Protein AF-A0A971MSD1-F1 (afdb_monomer_lite)

Secondary structure (DSSP, 8-state):
----TT--SSHHHHHH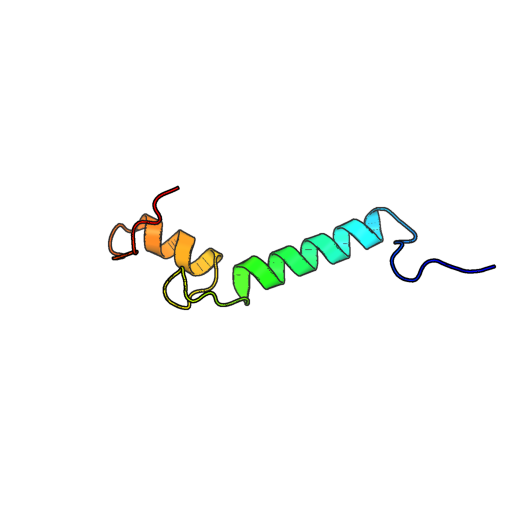HHHHHHHHHHHT--BGGGTTB-HHHHHHHHTTT---------

Radius of gyration: 17.21 Å; chains: 1; bounding box: 33×23×47 Å

pLDDT: mean 86.27, std 12.85, range [45.41, 97.5]
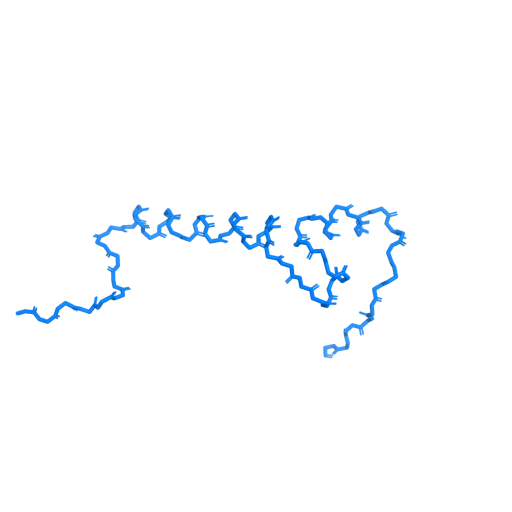
Sequence (58 aa):
MIGTFNEFRTYAEAYEKVSDYFKFYNKIRIHGSILDMAPESFYLESRKKSMKIKEIRL

Foldseek 3Di:
DDDDPPDDPDPVRVVVVVVVVVVCQQQPDFDVQQVRDRNVVSVVVVVVVPDDGDDDDD

Structure (mmCIF, N/CA/C/O backbone):
data_AF-A0A971MSD1-F1
#
_entry.id   AF-A0A971MSD1-F1
#
loop_
_atom_site.group_PDB
_atom_site.id
_atom_site.type_symbol
_atom_site.label_atom_id
_atom_site.label_alt_id
_atom_site.label_comp_id
_atom_site.label_asym_id
_atom_site.label_entity_id
_atom_site.label_seq_id
_atom_site.pdbx_PDB_ins_code
_atom_site.Cartn_x
_atom_site.Cartn_y
_atom_site.Cartn_z
_atom_site.occupancy
_atom_site.B_iso_or_equiv
_atom_site.auth_seq_id
_atom_site.auth_comp_id
_atom_site.auth_asym_id
_atom_site.auth_atom_id
_atom_site.pdbx_PDB_model_num
ATOM 1 N N . MET A 1 1 ? 20.201 -15.959 -26.782 1.00 45.41 1 MET A N 1
ATOM 2 C CA . MET A 1 1 ? 20.390 -14.931 -25.738 1.00 45.41 1 MET A CA 1
ATOM 3 C C . MET A 1 1 ? 19.341 -15.208 -24.675 1.00 45.41 1 MET A C 1
ATOM 5 O O . MET A 1 1 ? 18.162 -15.180 -24.996 1.00 45.41 1 MET A O 1
ATOM 9 N N . ILE A 1 2 ? 19.761 -15.655 -23.494 1.00 53.00 2 ILE A N 1
ATOM 10 C CA . ILE A 1 2 ? 18.865 -16.144 -22.440 1.00 53.00 2 ILE A CA 1
ATOM 11 C C . ILE A 1 2 ? 18.424 -14.907 -21.652 1.00 53.00 2 ILE A C 1
ATOM 13 O O . ILE A 1 2 ? 19.216 -14.358 -20.896 1.00 53.00 2 ILE A O 1
ATOM 17 N N . GLY A 1 3 ? 17.221 -14.401 -21.920 1.00 55.06 3 GLY A N 1
ATOM 18 C CA . GLY A 1 3 ? 16.645 -13.286 -21.169 1.00 55.06 3 GLY A CA 1
ATOM 19 C C . GLY A 1 3 ? 16.101 -13.790 -19.836 1.00 55.06 3 GLY A C 1
ATOM 20 O O . GLY A 1 3 ? 15.293 -14.716 -19.804 1.00 55.06 3 GLY A O 1
ATOM 21 N N . THR A 1 4 ? 16.568 -13.209 -18.742 1.00 59.75 4 THR A N 1
ATOM 22 C CA . THR A 1 4 ? 16.066 -13.418 -17.383 1.00 59.75 4 THR A CA 1
ATOM 23 C C . THR A 1 4 ? 14.614 -12.929 -17.309 1.00 59.75 4 THR A C 1
ATOM 25 O O . THR A 1 4 ? 14.316 -11.754 -17.491 1.00 59.75 4 THR A O 1
ATOM 28 N N . PHE A 1 5 ? 13.676 -13.846 -17.062 1.00 62.09 5 PHE A N 1
ATOM 29 C CA . PHE A 1 5 ? 12.220 -13.631 -17.157 1.00 62.09 5 PHE A CA 1
ATOM 30 C C . PHE A 1 5 ? 11.620 -12.609 -16.166 1.00 62.09 5 PHE A C 1
ATOM 32 O O . PHE A 1 5 ? 10.409 -12.415 -16.160 1.00 62.09 5 PHE A O 1
ATOM 39 N N . ASN A 1 6 ? 12.445 -11.950 -15.348 1.00 69.31 6 ASN A N 1
ATOM 40 C CA . ASN A 1 6 ? 12.014 -11.072 -14.257 1.00 69.31 6 ASN A CA 1
ATOM 41 C C . ASN A 1 6 ? 12.625 -9.661 -14.326 1.00 69.31 6 ASN A C 1
ATOM 43 O O . ASN A 1 6 ? 12.578 -8.933 -13.337 1.00 69.31 6 ASN A O 1
ATOM 47 N N . GLU A 1 7 ? 13.226 -9.275 -15.452 1.00 83.38 7 GLU A N 1
ATOM 48 C CA . GLU A 1 7 ? 13.799 -7.937 -15.624 1.00 83.38 7 GLU A CA 1
ATOM 49 C C . GLU A 1 7 ? 12.839 -6.996 -16.358 1.00 83.38 7 GLU A C 1
ATOM 51 O O . GLU A 1 7 ? 12.250 -7.346 -17.382 1.00 83.38 7 GLU A O 1
ATOM 56 N N . PHE A 1 8 ? 12.706 -5.777 -15.835 1.00 89.62 8 PHE A N 1
ATOM 57 C CA . PHE A 1 8 ? 11.999 -4.691 -16.507 1.00 89.62 8 PHE A CA 1
ATOM 58 C C . PHE A 1 8 ? 12.898 -4.056 -17.560 1.00 89.62 8 PHE A C 1
ATOM 60 O O . PHE A 1 8 ? 14.087 -3.835 -17.328 1.00 89.62 8 PHE A O 1
ATOM 67 N N . ARG A 1 9 ? 12.324 -3.691 -18.707 1.00 90.69 9 ARG A N 1
ATOM 68 C CA . ARG A 1 9 ? 13.079 -3.068 -19.803 1.00 90.69 9 ARG A CA 1
ATOM 69 C C . ARG A 1 9 ? 13.371 -1.599 -19.533 1.00 90.69 9 ARG A C 1
ATOM 71 O O . ARG A 1 9 ? 14.323 -1.050 -20.079 1.00 90.69 9 ARG A O 1
ATOM 78 N N . THR A 1 10 ? 12.539 -0.951 -18.718 1.00 94.06 10 THR A N 1
ATOM 79 C CA . THR A 1 10 ? 12.699 0.455 -18.342 1.00 94.06 10 THR A CA 1
ATOM 80 C C . THR A 1 10 ? 12.322 0.690 -16.884 1.00 94.06 10 THR A C 1
ATOM 82 O O . THR A 1 10 ? 11.522 -0.040 -16.300 1.00 94.06 10 THR A O 1
ATOM 85 N N . TYR A 1 11 ? 12.847 1.772 -16.309 1.00 94.00 11 TYR A N 1
ATOM 86 C CA . TYR A 1 11 ? 12.429 2.233 -14.985 1.00 94.00 11 TYR A CA 1
ATOM 87 C C . TYR A 1 11 ? 10.926 2.549 -14.925 1.00 94.00 11 TYR A C 1
ATOM 89 O O . TYR A 1 11 ? 10.282 2.249 -13.925 1.00 94.00 11 TYR A O 1
ATOM 97 N N . ALA A 1 12 ? 10.357 3.118 -15.994 1.00 96.56 12 ALA A N 1
ATOM 98 C CA . ALA A 1 12 ? 8.934 3.444 -16.055 1.00 96.56 12 ALA A CA 1
ATOM 99 C C . ALA A 1 12 ? 8.052 2.189 -15.930 1.00 96.56 12 ALA A C 1
ATOM 101 O O . ALA A 1 12 ? 7.089 2.193 -15.169 1.00 96.56 12 ALA A O 1
ATOM 102 N N . GLU A 1 13 ? 8.431 1.101 -16.606 1.00 94.56 13 GLU A N 1
ATOM 103 C CA . GLU A 1 13 ? 7.750 -0.195 -16.509 1.00 94.56 13 GLU A CA 1
ATOM 104 C C . GLU A 1 13 ? 7.816 -0.761 -15.081 1.00 94.56 13 GLU A C 1
ATOM 106 O O . GLU A 1 13 ? 6.803 -1.187 -14.525 1.00 94.56 13 GLU A O 1
ATOM 111 N N . ALA A 1 14 ? 8.993 -0.705 -14.451 1.00 94.50 14 ALA A N 1
ATOM 112 C CA . ALA A 1 14 ? 9.154 -1.125 -13.061 1.00 94.50 14 ALA A CA 1
ATOM 113 C C . ALA A 1 14 ? 8.281 -0.286 -12.112 1.00 94.50 14 ALA A C 1
ATOM 115 O O . ALA A 1 14 ? 7.593 -0.823 -11.242 1.00 94.50 14 ALA A O 1
ATOM 116 N N . TYR A 1 15 ? 8.285 1.036 -12.298 1.00 96.19 15 TYR A N 1
ATOM 117 C CA . TYR A 1 15 ? 7.515 1.970 -11.486 1.00 96.19 15 TYR A CA 1
ATOM 118 C C . TYR A 1 15 ? 6.012 1.706 -11.588 1.00 96.19 15 TYR A C 1
ATOM 120 O O . TYR A 1 15 ? 5.327 1.673 -10.567 1.00 96.19 15 TYR A O 1
ATOM 128 N N . GLU A 1 16 ? 5.502 1.470 -12.797 1.00 96.94 16 GLU A N 1
ATOM 129 C CA . GLU A 1 16 ? 4.097 1.136 -13.025 1.00 96.94 16 GLU A CA 1
ATOM 1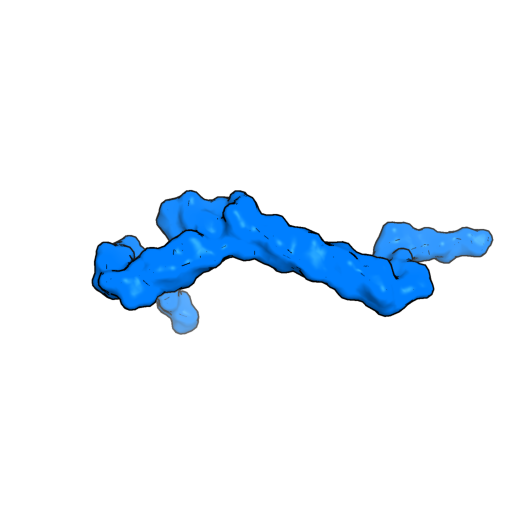30 C C . GLU A 1 16 ? 3.704 -0.141 -12.275 1.00 96.94 16 GLU A C 1
ATOM 132 O O . GLU A 1 16 ? 2.754 -0.128 -11.490 1.00 96.94 16 GLU A O 1
ATOM 137 N N . LYS A 1 17 ? 4.485 -1.219 -12.413 1.00 95.69 17 LYS A N 1
ATOM 138 C CA . LYS A 1 17 ? 4.193 -2.493 -11.736 1.00 95.69 17 LYS A CA 1
ATOM 139 C C . LYS A 1 17 ? 4.222 -2.381 -10.218 1.00 95.69 17 LYS A C 1
ATOM 141 O O . LYS A 1 17 ? 3.349 -2.934 -9.547 1.00 95.69 17 LYS A O 1
ATOM 146 N N . VAL A 1 18 ? 5.184 -1.645 -9.669 1.00 96.00 18 VAL A N 1
ATOM 147 C CA . VAL A 1 18 ? 5.260 -1.387 -8.225 1.00 96.00 18 VAL A CA 1
ATOM 148 C C . VAL A 1 18 ? 4.086 -0.517 -7.762 1.00 96.00 18 VAL A C 1
ATOM 150 O O . VAL A 1 18 ? 3.475 -0.811 -6.734 1.00 96.00 18 VAL A O 1
ATOM 153 N N . SER A 1 19 ? 3.725 0.519 -8.524 1.00 97.44 19 SER A N 1
ATOM 154 C CA . SER A 1 19 ? 2.579 1.388 -8.228 1.00 97.44 19 SER A CA 1
ATOM 155 C C . SER A 1 19 ? 1.268 0.603 -8.201 1.00 97.44 19 SER A C 1
ATOM 157 O O . SER A 1 19 ? 0.473 0.742 -7.268 1.00 97.44 19 SER A O 1
ATOM 159 N N . ASP A 1 20 ? 1.056 -0.270 -9.181 1.00 97.50 20 ASP A N 1
ATOM 160 C CA . ASP A 1 20 ? -0.140 -1.104 -9.256 1.00 97.50 20 ASP A CA 1
ATOM 161 C C . ASP A 1 20 ? -0.199 -2.120 -8.121 1.00 97.50 20 ASP A C 1
ATOM 163 O O . ASP A 1 20 ? -1.258 -2.298 -7.511 1.00 97.50 20 ASP A O 1
ATOM 167 N N . TYR A 1 21 ? 0.942 -2.711 -7.757 1.00 96.75 21 TYR A N 1
ATOM 168 C CA . TYR A 1 21 ? 1.022 -3.557 -6.573 1.00 96.75 21 TYR A CA 1
ATOM 169 C C . TYR A 1 21 ? 0.653 -2.789 -5.299 1.00 96.75 21 TYR A C 1
ATOM 171 O O . TYR A 1 21 ? -0.143 -3.288 -4.505 1.00 96.75 21 TYR A O 1
ATOM 179 N N . PHE A 1 22 ? 1.152 -1.563 -5.107 1.00 96.94 22 PHE A N 1
ATOM 180 C CA . PHE A 1 22 ? 0.779 -0.746 -3.948 1.00 96.94 22 PHE A CA 1
ATOM 181 C C . PHE A 1 22 ? -0.717 -0.428 -3.911 1.00 96.94 22 PHE A C 1
ATOM 183 O O . PHE A 1 22 ? -1.327 -0.509 -2.843 1.00 96.94 22 PHE A O 1
ATOM 190 N N . LYS A 1 23 ? -1.330 -0.099 -5.055 1.00 97.44 23 LYS A N 1
ATOM 191 C CA . LYS A 1 23 ? -2.783 0.130 -5.137 1.00 97.44 23 LYS A CA 1
ATOM 192 C C . LYS A 1 23 ? -3.555 -1.124 -4.734 1.00 97.44 23 LYS A C 1
ATOM 194 O O . LYS A 1 23 ? -4.447 -1.033 -3.895 1.00 97.44 23 LYS A O 1
ATOM 199 N N . PHE A 1 24 ? -3.195 -2.281 -5.288 1.00 97.19 24 PHE A N 1
ATOM 200 C CA . PHE A 1 24 ? -3.805 -3.563 -4.934 1.00 97.19 24 PHE A CA 1
ATOM 201 C C . PHE A 1 24 ? -3.633 -3.875 -3.442 1.00 97.19 24 PHE A C 1
ATOM 203 O O . PHE A 1 24 ? -4.609 -4.168 -2.750 1.00 97.19 24 PHE A O 1
ATOM 210 N N . TYR A 1 25 ? -2.408 -3.771 -2.930 1.00 96.50 25 TYR A N 1
ATOM 211 C CA . TYR A 1 25 ? -2.081 -4.100 -1.548 1.00 96.50 25 TYR A CA 1
ATOM 212 C C . TYR A 1 25 ? -2.860 -3.230 -0.564 1.00 96.50 25 TYR A C 1
ATOM 214 O O . TYR A 1 25 ? -3.463 -3.751 0.365 1.00 96.50 25 TYR A O 1
ATOM 222 N N . ASN A 1 26 ? -2.889 -1.915 -0.78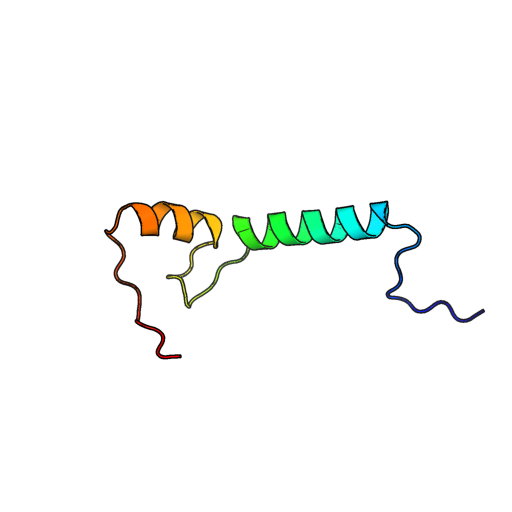5 1.00 96.38 26 ASN A N 1
ATOM 223 C CA . ASN A 1 26 ? -3.518 -0.991 0.154 1.00 96.38 26 ASN A CA 1
ATOM 224 C C . ASN A 1 26 ?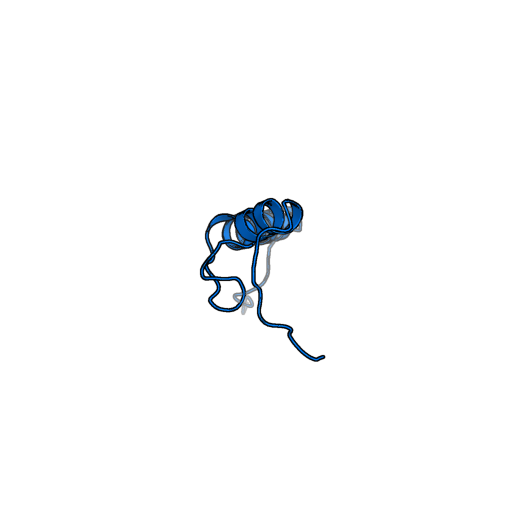 -5.049 -1.051 0.124 1.00 96.38 26 ASN A C 1
ATOM 226 O O . ASN A 1 26 ? -5.672 -0.826 1.162 1.00 96.38 26 ASN A O 1
ATOM 230 N N . LYS A 1 27 ? -5.645 -1.347 -1.040 1.00 95.50 27 LYS A N 1
ATOM 231 C CA . LYS A 1 27 ? -7.096 -1.219 -1.255 1.00 95.50 27 LYS A CA 1
ATOM 232 C C . LYS A 1 27 ? -7.860 -2.533 -1.291 1.00 95.50 27 LYS A C 1
ATOM 234 O O . LYS A 1 27 ? -9.043 -2.542 -0.974 1.00 95.50 27 LYS A O 1
ATOM 239 N N . ILE A 1 28 ? -7.220 -3.613 -1.731 1.00 92.25 28 ILE A N 1
ATOM 240 C CA . ILE A 1 28 ? -7.902 -4.871 -2.065 1.00 92.25 28 ILE A CA 1
ATOM 241 C C . ILE A 1 28 ? -7.433 -6.006 -1.162 1.00 92.25 28 ILE A C 1
ATOM 243 O O . ILE A 1 28 ? -8.240 -6.838 -0.754 1.00 92.25 28 ILE A O 1
ATOM 247 N N . ARG A 1 29 ? -6.136 -6.072 -0.845 1.00 91.69 29 ARG A N 1
ATOM 248 C CA . ARG A 1 29 ? -5.599 -7.187 -0.064 1.00 91.69 29 ARG A CA 1
ATOM 249 C C . ARG A 1 29 ? -6.151 -7.175 1.362 1.00 91.69 29 ARG A C 1
ATOM 251 O O . ARG A 1 29 ? -5.937 -6.224 2.102 1.00 91.69 29 ARG A O 1
ATOM 258 N N . ILE A 1 30 ? -6.790 -8.272 1.759 1.00 92.44 30 ILE A N 1
ATOM 259 C CA . ILE A 1 30 ? -7.339 -8.467 3.104 1.00 92.44 30 ILE A CA 1
ATOM 260 C C . ILE A 1 30 ? -6.340 -9.226 3.981 1.00 92.44 30 ILE A C 1
ATOM 262 O O . ILE A 1 30 ? -5.655 -10.144 3.521 1.00 92.44 30 ILE A O 1
ATOM 266 N N . HIS A 1 31 ? -6.261 -8.841 5.254 1.00 86.38 31 HIS A N 1
ATOM 267 C CA . HIS A 1 31 ? -5.314 -9.386 6.220 1.00 86.38 31 HIS A CA 1
ATOM 268 C C . HIS A 1 31 ? -5.985 -9.702 7.565 1.00 86.38 31 HIS A C 1
ATOM 270 O O . HIS A 1 31 ? -6.480 -8.805 8.248 1.00 86.38 31 HIS A O 1
ATOM 276 N N . GLY A 1 32 ? -5.889 -10.954 8.022 1.00 85.31 32 GLY A N 1
ATOM 277 C CA . GLY A 1 32 ? -6.490 -11.374 9.298 1.00 85.31 32 GLY A CA 1
ATOM 278 C C . GLY A 1 32 ? -5.889 -10.717 10.546 1.00 85.31 32 GLY A C 1
ATOM 279 O O . GLY A 1 32 ? -6.564 -10.573 11.562 1.00 85.31 32 GLY A O 1
ATOM 280 N N . SER A 1 33 ? -4.639 -10.244 10.484 1.00 86.44 33 SER A N 1
ATOM 281 C CA . SER A 1 33 ? -4.007 -9.515 11.596 1.00 86.44 33 SER A CA 1
ATOM 282 C C . SER A 1 33 ? -4.577 -8.109 11.813 1.00 86.44 33 SER A C 1
ATOM 284 O O . SER A 1 33 ? -4.389 -7.542 12.887 1.00 86.44 33 SER A O 1
ATOM 286 N N . ILE A 1 34 ? -5.289 -7.559 10.826 1.00 89.44 34 ILE A N 1
ATOM 287 C CA . ILE A 1 34 ? -5.915 -6.231 10.876 1.00 89.44 34 ILE A CA 1
ATOM 288 C C . ILE A 1 34 ? -7.436 -6.329 10.732 1.00 89.44 34 ILE A C 1
ATOM 290 O O . ILE A 1 34 ? -8.065 -5.518 10.059 1.00 89.44 34 ILE A O 1
ATOM 294 N N . LEU A 1 35 ? -8.023 -7.324 11.407 1.00 89.75 35 LEU A N 1
ATOM 295 C CA . LEU A 1 35 ? -9.473 -7.541 11.485 1.00 89.75 35 LEU A CA 1
ATOM 296 C C . LEU A 1 35 ? -10.132 -7.761 10.115 1.00 89.75 35 LEU A C 1
ATOM 298 O O . LEU A 1 35 ? -11.223 -7.255 9.869 1.00 89.75 35 LEU A O 1
ATOM 302 N N . ASP A 1 36 ? -9.448 -8.478 9.221 1.00 92.12 36 ASP A N 1
ATOM 303 C CA . ASP A 1 36 ? -9.924 -8.770 7.864 1.00 92.12 36 ASP A CA 1
ATOM 304 C C . ASP A 1 36 ? -10.266 -7.507 7.051 1.00 92.12 36 ASP A C 1
ATOM 306 O O . ASP A 1 36 ? -11.133 -7.508 6.178 1.00 92.12 36 ASP A O 1
ATOM 310 N N . MET A 1 37 ? -9.530 -6.421 7.302 1.00 92.19 37 MET A N 1
ATOM 311 C CA . MET A 1 37 ? -9.620 -5.183 6.534 1.00 92.19 37 MET A CA 1
ATOM 312 C C . MET A 1 37 ? -8.497 -5.074 5.502 1.00 92.19 37 MET A C 1
ATOM 314 O O . MET A 1 37 ? -7.426 -5.673 5.642 1.00 92.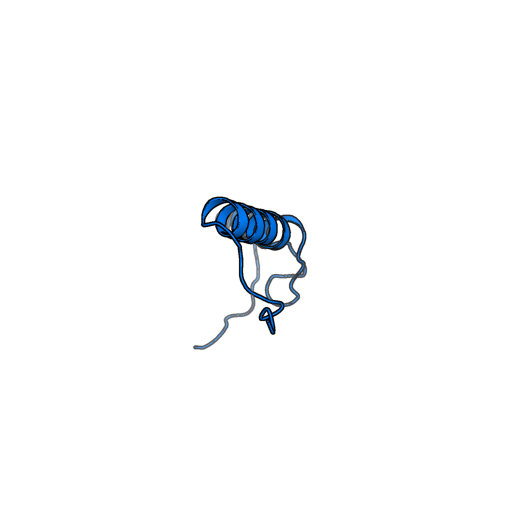19 37 MET A O 1
ATOM 318 N N . ALA A 1 38 ? -8.732 -4.247 4.482 1.00 95.12 38 ALA A N 1
ATOM 319 C CA . ALA A 1 38 ? -7.653 -3.714 3.666 1.00 95.12 38 ALA A CA 1
ATOM 320 C C . ALA A 1 38 ? -6.809 -2.714 4.486 1.00 95.12 38 ALA A C 1
ATOM 322 O O . ALA A 1 38 ? -7.362 -2.025 5.353 1.00 95.12 38 ALA A O 1
ATOM 323 N N . PRO A 1 39 ? -5.494 -2.588 4.220 1.00 95.56 39 PRO A N 1
ATOM 324 C CA . PRO A 1 39 ? -4.614 -1.683 4.957 1.00 95.56 39 PRO A CA 1
ATOM 325 C C . PRO A 1 39 ? -5.113 -0.235 5.033 1.00 95.56 39 PRO A C 1
ATOM 327 O O . PRO A 1 39 ? -5.041 0.377 6.099 1.00 95.56 39 PRO A O 1
ATOM 330 N N . GLU A 1 40 ? -5.653 0.313 3.939 1.00 95.75 40 GLU A N 1
ATOM 331 C CA . GLU A 1 40 ? -6.188 1.681 3.922 1.00 95.75 40 GLU A CA 1
ATOM 332 C C . GLU A 1 40 ? -7.402 1.827 4.851 1.00 95.75 40 GLU A C 1
ATOM 334 O O . GLU A 1 40 ? -7.453 2.748 5.669 1.00 95.75 40 GLU A O 1
ATOM 339 N N . SER A 1 41 ? -8.353 0.891 4.786 1.00 93.81 41 SER A N 1
ATOM 340 C CA . SER A 1 41 ? -9.538 0.886 5.652 1.00 93.81 41 SER A CA 1
ATOM 341 C C . SER A 1 41 ? -9.153 0.780 7.124 1.00 93.81 41 SER A C 1
ATOM 343 O O . SER A 1 41 ? -9.639 1.550 7.951 1.00 93.81 41 SER A O 1
ATOM 345 N N . PHE A 1 42 ? -8.220 -0.116 7.442 1.00 93.62 42 PHE A N 1
ATOM 346 C CA . PHE A 1 42 ? -7.701 -0.261 8.795 1.00 93.62 42 PHE A CA 1
ATOM 347 C C . PHE A 1 42 ? -7.038 1.025 9.301 1.00 93.62 42 PHE A C 1
ATOM 349 O O . PHE A 1 42 ? -7.291 1.451 10.428 1.00 93.62 42 PHE A O 1
ATOM 356 N N . TYR A 1 43 ? -6.221 1.685 8.474 1.00 92.75 43 TYR A N 1
ATOM 357 C CA . TYR A 1 43 ? -5.589 2.951 8.847 1.00 92.75 43 TYR A CA 1
ATOM 358 C C . TYR A 1 43 ? -6.638 4.017 9.193 1.00 92.75 43 TYR A C 1
ATOM 360 O O . TYR A 1 43 ? -6.551 4.649 10.249 1.00 92.75 43 TYR A O 1
ATOM 368 N N . LEU A 1 44 ? -7.662 4.177 8.351 1.00 93.06 44 LEU A N 1
ATOM 369 C CA . LEU A 1 44 ? -8.733 5.154 8.563 1.00 93.06 44 LEU A CA 1
ATOM 370 C C . LEU A 1 44 ? -9.548 4.872 9.831 1.00 93.06 44 LEU A C 1
ATOM 372 O O . LEU A 1 44 ? -9.821 5.800 10.595 1.00 93.06 44 LEU A O 1
ATOM 376 N N . GLU A 1 45 ? -9.904 3.614 10.086 1.00 91.44 45 GLU A N 1
ATOM 377 C CA . GLU A 1 45 ? -10.650 3.231 11.290 1.00 91.44 45 GLU A CA 1
ATOM 378 C C . GLU A 1 45 ? -9.790 3.329 12.560 1.00 91.44 45 GLU A C 1
ATOM 380 O O . GLU A 1 45 ? -10.263 3.807 13.594 1.00 91.44 45 GLU A O 1
ATOM 385 N N . SER A 1 46 ? -8.498 2.990 12.493 1.00 89.62 46 SER A N 1
ATOM 386 C CA . SER A 1 46 ? -7.605 3.045 13.661 1.00 89.62 46 SER A CA 1
ATOM 387 C C . SER A 1 46 ? -7.423 4.476 14.178 1.00 89.62 46 SER A C 1
ATOM 389 O O . SER A 1 46 ? -7.334 4.707 15.387 1.00 89.62 46 SER A O 1
ATOM 391 N N . ARG A 1 47 ? -7.491 5.469 13.281 1.00 88.81 47 ARG A N 1
ATOM 392 C CA . ARG A 1 47 ? -7.466 6.897 13.631 1.00 88.81 47 ARG A CA 1
ATOM 393 C C . ARG A 1 47 ? -8.673 7.336 14.460 1.00 88.81 47 ARG A C 1
ATOM 395 O O . ARG A 1 47 ? -8.565 8.316 15.195 1.00 88.81 47 ARG A O 1
ATOM 402 N N . LYS A 1 48 ? -9.800 6.621 14.381 1.00 88.25 48 LYS A N 1
ATOM 403 C CA . LYS A 1 48 ? -11.014 6.905 15.163 1.00 88.25 48 LYS A CA 1
ATOM 404 C C . LYS A 1 48 ? -10.938 6.364 16.602 1.00 88.25 48 LYS A C 1
ATOM 406 O O . LYS A 1 48 ? -11.867 6.582 17.371 1.00 88.25 48 LYS A O 1
ATOM 411 N N . LYS A 1 49 ? -9.837 5.690 16.982 1.00 72.81 49 LYS A N 1
ATOM 412 C CA . LYS A 1 49 ? -9.557 5.117 18.321 1.00 72.81 49 LYS A CA 1
ATOM 413 C C . LYS A 1 49 ? -10.614 4.137 18.861 1.00 72.81 49 LYS A C 1
ATOM 415 O O . LYS A 1 49 ? -10.645 3.861 20.056 1.00 72.81 49 LYS A O 1
ATOM 420 N N . SER A 1 50 ? -11.458 3.581 17.997 1.00 76.44 50 SER A N 1
ATOM 421 C CA . SER A 1 50 ? -12.537 2.658 18.376 1.00 76.44 50 SER A CA 1
ATOM 422 C C . SER A 1 50 ? -12.189 1.177 18.175 1.00 76.44 50 SER A C 1
ATOM 424 O O . SER A 1 50 ? -12.970 0.305 18.557 1.00 76.44 50 SER A O 1
ATOM 426 N N . MET A 1 51 ? -11.032 0.864 17.584 1.00 80.69 51 MET A N 1
ATOM 427 C CA . MET A 1 51 ? -10.675 -0.505 17.210 1.00 80.69 51 MET A CA 1
ATOM 428 C C . MET A 1 51 ? -10.001 -1.261 18.359 1.00 80.69 51 MET A C 1
ATOM 430 O O . MET A 1 51 ? -9.020 -0.795 18.935 1.00 80.69 51 MET A O 1
ATOM 434 N N . LYS A 1 52 ? -10.480 -2.477 18.646 1.00 79.56 52 LYS A N 1
ATOM 435 C CA . LYS A 1 52 ? -9.796 -3.433 19.529 1.00 79.56 52 LYS A CA 1
ATOM 436 C C . LYS A 1 52 ? -8.876 -4.315 18.691 1.00 79.56 52 LYS A C 1
ATOM 438 O O . LYS A 1 52 ? -9.326 -5.275 18.073 1.00 79.56 52 LYS A O 1
ATOM 443 N N . ILE A 1 53 ? -7.597 -3.967 18.658 1.00 81.88 53 ILE A N 1
ATOM 444 C CA . ILE A 1 53 ? -6.570 -4.682 17.894 1.00 81.88 53 ILE A CA 1
ATOM 445 C C . ILE A 1 53 ? -5.724 -5.488 18.880 1.00 81.88 53 ILE A C 1
ATOM 447 O O . ILE A 1 53 ? -5.450 -5.022 19.985 1.00 81.88 53 ILE A O 1
ATOM 451 N N . LYS A 1 54 ? -5.332 -6.712 18.507 1.00 78.56 54 LYS A N 1
ATOM 452 C CA . LYS A 1 54 ? -4.416 -7.513 19.329 1.00 78.56 54 LYS A CA 1
ATOM 453 C C . LYS A 1 54 ? -3.049 -6.831 19.349 1.00 78.56 54 LYS A C 1
ATOM 455 O O . LYS A 1 54 ? -2.501 -6.551 18.286 1.00 78.56 54 LYS A O 1
ATOM 460 N N . GLU A 1 55 ? -2.499 -6.589 20.536 1.00 77.25 55 GLU A N 1
ATOM 461 C CA . GLU A 1 55 ? -1.109 -6.147 20.651 1.00 77.25 55 GLU A CA 1
ATOM 462 C C . GLU A 1 55 ? -0.187 -7.199 20.037 1.00 77.25 55 GLU A C 1
ATOM 464 O O . GLU A 1 55 ? -0.224 -8.377 20.402 1.00 77.25 55 GLU A O 1
ATOM 469 N N . ILE A 1 56 ? 0.649 -6.762 19.102 1.00 74.69 56 ILE A N 1
ATOM 470 C CA . ILE A 1 56 ? 1.761 -7.557 18.600 1.00 74.69 56 ILE A CA 1
ATOM 471 C C . ILE A 1 56 ? 2.965 -7.160 19.449 1.00 74.69 56 ILE A C 1
ATOM 473 O O . ILE A 1 56 ? 3.405 -6.013 19.395 1.00 74.69 56 ILE A O 1
ATOM 477 N N . ARG A 1 57 ? 3.475 -8.089 20.262 1.00 69.81 57 ARG A N 1
ATOM 478 C CA . ARG A 1 57 ? 4.760 -7.906 20.947 1.00 69.81 57 ARG A CA 1
ATOM 479 C C . ARG A 1 57 ? 5.868 -8.136 19.921 1.00 69.81 57 ARG A C 1
ATOM 481 O O . ARG A 1 57 ? 5.910 -9.215 19.331 1.00 69.81 57 ARG A O 1
ATOM 488 N N . LEU A 1 58 ? 6.680 -7.110 19.681 1.00 57.53 58 LEU A N 1
ATOM 489 C CA . LEU A 1 58 ? 7.909 -7.193 18.886 1.00 57.53 58 LEU A CA 1
ATOM 490 C C . LEU A 1 58 ? 9.076 -7.648 19.763 1.00 57.53 58 LEU A C 1
ATOM 492 O O . LEU A 1 58 ? 9.079 -7.271 20.958 1.00 57.53 58 LEU A O 1
#